Protein AF-A0A920R8Q6-F1 (afdb_monomer_lite)

Secondary structure (DSSP, 8-state):
--SSTTHHHHHHHHHT-GGG-SSS--------TTSTTSTT---HHHHHHHHHHHHH-SS---TTTHHHHHHHHHHHHHTTSS-TT-EEEEEE---S-------EEEETTEEEEEEE---

pLDDT: mean 82.07, std 14.33, range [42.88, 96.62]

Radius of gyration: 15.59 Å; chains: 1; bounding box: 33×31×44 Å

Structure (mmCIF, N/CA/C/O backbone):
data_AF-A0A920R8Q6-F1
#
_entry.id   AF-A0A920R8Q6-F1
#
loop_
_atom_site.group_PDB
_atom_site.id
_atom_site.type_symbol
_atom_site.label_atom_id
_atom_site.label_alt_id
_atom_site.label_comp_id
_atom_site.label_asym_id
_atom_site.label_entity_id
_atom_site.label_seq_id
_atom_site.pdbx_PDB_ins_code
_atom_site.Cartn_x
_atom_site.Cartn_y
_atom_site.Cartn_z
_atom_site.occupancy
_atom_site.B_iso_or_equiv
_atom_site.auth_seq_id
_atom_site.auth_comp_id
_atom_site.auth_asym_id
_atom_site.auth_atom_id
_atom_site.pdbx_PDB_model_num
ATOM 1 N N . MET A 1 1 ? 13.366 -6.743 7.463 1.00 61.09 1 MET A N 1
ATOM 2 C CA . MET A 1 1 ? 13.199 -6.430 8.895 1.00 61.09 1 MET A CA 1
ATOM 3 C C . MET A 1 1 ? 13.049 -4.923 9.023 1.00 61.09 1 MET A C 1
ATOM 5 O O . MET A 1 1 ? 13.784 -4.218 8.340 1.00 61.09 1 MET A O 1
ATOM 9 N N . LEU A 1 2 ? 12.078 -4.433 9.797 1.00 75.31 2 LEU A N 1
ATOM 10 C CA . LEU A 1 2 ? 11.943 -2.998 10.069 1.00 75.31 2 LEU A CA 1
ATOM 11 C C . LEU A 1 2 ? 13.074 -2.539 10.994 1.00 75.31 2 LEU A C 1
ATOM 13 O O . LEU A 1 2 ? 13.418 -3.242 11.941 1.00 75.31 2 LEU A O 1
ATOM 17 N N . ASN A 1 3 ? 13.616 -1.349 10.742 1.00 79.81 3 ASN A N 1
ATOM 18 C CA . ASN A 1 3 ? 14.764 -0.824 11.489 1.00 79.81 3 ASN A CA 1
ATOM 19 C C . ASN A 1 3 ? 14.414 -0.375 12.923 1.00 79.81 3 ASN A C 1
ATOM 21 O O . 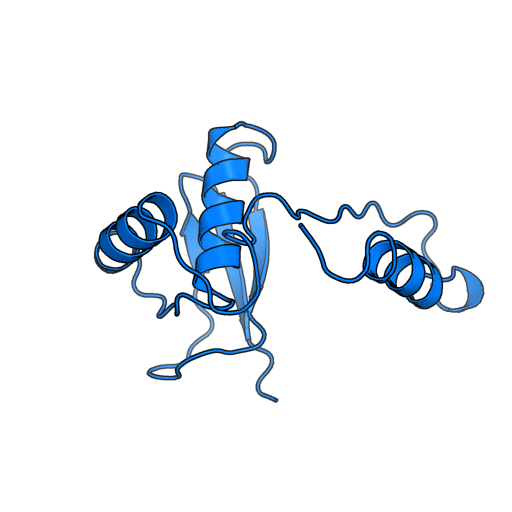ASN A 1 3 ? 15.312 -0.172 13.731 1.00 79.81 3 ASN A O 1
ATOM 25 N N . ALA A 1 4 ? 13.125 -0.211 13.244 1.00 84.38 4 ALA A N 1
ATOM 26 C CA . ALA A 1 4 ? 12.647 0.230 14.556 1.00 84.38 4 ALA A CA 1
ATOM 27 C C . ALA A 1 4 ? 11.282 -0.412 14.893 1.00 84.38 4 ALA A C 1
ATOM 29 O O . ALA A 1 4 ? 10.239 0.246 14.778 1.00 84.38 4 ALA A O 1
ATOM 30 N N . PRO A 1 5 ? 11.245 -1.707 15.259 1.00 83.12 5 PRO A N 1
ATOM 31 C CA . PRO A 1 5 ? 9.995 -2.393 15.575 1.00 83.12 5 PRO A CA 1
ATOM 32 C C . PRO A 1 5 ? 9.278 -1.710 16.750 1.00 83.12 5 PRO A C 1
ATOM 34 O O . PRO A 1 5 ? 9.890 -1.372 17.760 1.00 83.12 5 PRO A O 1
ATOM 37 N N . GLY A 1 6 ? 7.970 -1.478 16.616 1.00 85.81 6 GLY A N 1
ATOM 38 C CA . GLY A 1 6 ? 7.142 -0.880 17.671 1.00 85.81 6 GLY A CA 1
ATOM 39 C C . GLY A 1 6 ? 7.146 0.654 17.753 1.00 85.81 6 GLY A C 1
ATOM 40 O O . GLY A 1 6 ? 6.297 1.209 18.452 1.00 85.81 6 GLY A O 1
ATOM 41 N N . LEU A 1 7 ? 8.009 1.352 17.001 1.00 88.81 7 LEU A N 1
ATOM 42 C CA . LEU A 1 7 ? 8.060 2.822 16.994 1.00 88.81 7 LEU A CA 1
ATOM 43 C C . LEU A 1 7 ? 6.744 3.451 16.508 1.00 88.81 7 LEU A C 1
ATOM 45 O O . LEU A 1 7 ? 6.168 4.288 17.201 1.00 88.81 7 LEU A O 1
ATOM 49 N N . ILE A 1 8 ? 6.247 3.012 15.347 1.00 87.94 8 ILE A N 1
ATOM 50 C CA . ILE A 1 8 ? 5.022 3.556 14.740 1.00 87.94 8 ILE A CA 1
ATOM 51 C C . ILE A 1 8 ? 3.780 3.264 15.602 1.00 87.94 8 ILE A C 1
ATOM 53 O O . ILE A 1 8 ? 3.069 4.217 15.920 1.00 87.94 8 ILE A O 1
ATOM 57 N N . PRO A 1 9 ? 3.527 2.023 16.084 1.00 88.88 9 PRO A N 1
ATOM 58 C CA . PRO A 1 9 ? 2.417 1.774 17.006 1.00 88.88 9 PRO A CA 1
ATOM 59 C C . PRO A 1 9 ? 2.443 2.674 18.247 1.00 88.88 9 PRO A C 1
ATOM 61 O O . PRO A 1 9 ? 1.396 3.130 18.703 1.00 88.88 9 PRO A O 1
ATOM 64 N N . LYS A 1 10 ? 3.634 2.941 18.802 1.00 88.25 10 LYS A N 1
ATOM 65 C CA . LYS A 1 10 ? 3.799 3.825 19.961 1.00 88.25 10 LYS A CA 1
ATOM 66 C C . LYS A 1 10 ? 3.410 5.267 19.624 1.00 88.25 10 LYS A C 1
ATOM 68 O O . LYS A 1 10 ? 2.650 5.864 20.380 1.00 88.25 10 LYS A O 1
ATOM 73 N N . GLN A 1 11 ? 3.881 5.798 18.496 1.00 88.00 11 GLN A N 1
ATOM 74 C CA . GLN A 1 11 ? 3.555 7.156 18.045 1.00 88.00 11 GLN A CA 1
ATOM 75 C C . GLN A 1 11 ? 2.063 7.321 17.732 1.00 88.00 11 GLN A C 1
ATOM 77 O O . GLN A 1 11 ? 1.457 8.306 18.140 1.00 88.00 11 GLN A O 1
ATOM 82 N N . VAL A 1 12 ? 1.441 6.339 17.073 1.00 87.81 12 VAL A N 1
ATOM 83 C CA . VAL A 1 12 ? -0.001 6.370 16.781 1.00 87.81 12 VAL A CA 1
ATOM 84 C C . VAL A 1 12 ? -0.816 6.420 18.076 1.00 87.81 12 VAL A C 1
ATOM 86 O O . VAL A 1 12 ? -1.676 7.285 18.216 1.00 87.81 12 VAL A O 1
ATOM 89 N N . LYS A 1 13 ? -0.497 5.578 19.070 1.00 85.38 13 LYS A N 1
ATOM 90 C CA . LYS A 1 13 ? -1.161 5.621 20.389 1.00 85.38 13 LYS A CA 1
ATOM 91 C C . LYS A 1 13 ? -1.010 6.974 21.085 1.00 85.38 13 LYS A C 1
ATOM 93 O O . LYS A 1 13 ? -1.954 7.424 21.721 1.00 85.38 13 LYS A O 1
ATOM 98 N N . GLN A 1 14 ? 0.156 7.608 20.958 1.00 85.38 14 GLN A N 1
ATOM 99 C CA . GLN A 1 14 ? 0.418 8.932 21.527 1.00 85.38 14 GLN A CA 1
ATOM 100 C C . GLN A 1 14 ? -0.363 10.049 20.820 1.00 85.38 14 GLN A C 1
ATOM 102 O O . GLN A 1 14 ? -0.768 11.022 21.444 1.00 85.38 14 GLN A O 1
ATOM 107 N N . ASN A 1 15 ? -0.600 9.930 19.516 1.00 85.81 15 ASN A N 1
ATOM 108 C CA . ASN A 1 15 ? -1.332 10.953 18.768 1.00 85.81 15 ASN A CA 1
ATOM 109 C C . ASN A 1 15 ? -2.859 10.782 18.848 1.00 85.81 15 ASN A C 1
ATOM 111 O O . ASN A 1 15 ? -3.585 11.759 18.695 1.00 85.81 15 ASN A O 1
ATOM 115 N N . LEU A 1 16 ? -3.345 9.572 19.145 1.00 81.56 16 LEU A N 1
ATOM 116 C CA . LEU A 1 16 ? -4.770 9.251 19.307 1.00 81.56 16 LEU A CA 1
ATOM 117 C C . LEU A 1 16 ? -5.287 9.411 20.754 1.00 81.56 16 LEU A C 1
ATOM 119 O O . LEU A 1 16 ? -6.310 8.827 21.105 1.00 81.56 16 LEU A O 1
ATOM 123 N N . HIS A 1 17 ? -4.592 10.155 21.626 1.00 68.69 17 HIS A N 1
ATOM 124 C CA . HIS A 1 17 ? -4.997 10.291 23.031 1.00 68.69 17 HIS A CA 1
ATOM 125 C C . HIS A 1 17 ? -6.419 10.885 23.188 1.00 68.69 17 HIS A C 1
ATOM 127 O O . HIS A 1 17 ? -6.702 11.946 22.623 1.00 68.69 17 HIS A O 1
ATOM 133 N N . PRO A 1 18 ? -7.288 10.263 24.014 1.00 60.09 18 PRO A N 1
ATOM 134 C CA . PRO A 1 18 ? -8.692 10.656 24.170 1.00 60.09 18 PRO A CA 1
ATOM 135 C C . PRO A 1 18 ? -8.877 12.049 24.786 1.00 60.09 18 PRO A C 1
ATOM 137 O O . PRO A 1 18 ? -9.879 12.699 24.536 1.00 60.09 18 PRO A O 1
ATOM 140 N N . GLU A 1 19 ? -7.897 12.581 25.520 1.00 62.75 19 GLU A N 1
ATOM 141 C CA . GLU A 1 19 ? -7.978 13.956 26.046 1.00 62.75 19 GLU A CA 1
ATOM 142 C C . GLU A 1 19 ? -7.990 15.031 24.942 1.00 62.75 19 GLU A C 1
ATOM 144 O O . GLU A 1 19 ? -8.399 16.163 25.185 1.00 62.75 19 GLU A O 1
ATOM 149 N N . LYS A 1 20 ? -7.581 14.682 23.712 1.00 61.09 20 LYS A N 1
ATOM 150 C CA . LYS A 1 20 ? -7.650 15.552 22.528 1.00 61.09 20 LYS A CA 1
ATOM 151 C C . LYS A 1 20 ? -8.806 15.208 21.575 1.00 61.09 20 LYS A C 1
ATOM 153 O O . LYS A 1 20 ? -8.958 15.894 20.568 1.00 61.09 20 LYS A O 1
ATOM 158 N N . GLN A 1 21 ? -9.599 14.164 21.841 1.00 58.88 21 GLN A N 1
ATOM 159 C CA . GLN A 1 21 ? -10.644 13.674 20.929 1.00 58.88 21 GLN A CA 1
ATOM 160 C C . GLN A 1 21 ? -11.919 13.267 21.682 1.00 58.88 21 GLN A C 1
ATOM 162 O O . GLN A 1 21 ? -11.892 12.476 22.613 1.00 58.88 21 GLN A O 1
ATOM 167 N N . THR A 1 22 ? -13.074 13.755 21.229 1.00 57.78 22 THR A N 1
ATOM 168 C CA . THR A 1 22 ? -14.396 13.507 21.836 1.00 57.78 22 THR A CA 1
ATOM 169 C C . THR A 1 22 ? -14.994 12.125 21.535 1.00 57.78 22 THR A C 1
ATOM 171 O O . THR A 1 22 ? -16.113 11.846 21.958 1.00 57.78 22 THR A O 1
ATOM 174 N N . THR A 1 23 ? -14.286 11.248 20.815 1.00 57.03 23 THR A N 1
ATOM 175 C CA . THR A 1 23 ? -14.794 9.930 20.402 1.00 57.03 23 THR A CA 1
ATOM 176 C C . THR A 1 23 ? -13.967 8.801 21.008 1.00 57.03 23 THR A C 1
ATOM 178 O O . THR A 1 23 ? -12.741 8.763 20.936 1.00 57.03 23 THR A O 1
ATOM 181 N N . THR A 1 24 ? -14.661 7.879 21.666 1.00 61.38 24 THR A N 1
ATOM 182 C CA . THR A 1 24 ? -14.083 6.741 22.372 1.00 61.38 24 THR A CA 1
ATOM 183 C C . THR A 1 24 ? -13.787 5.602 21.386 1.00 61.38 24 THR A C 1
ATOM 185 O O . THR A 1 24 ? -14.674 5.118 20.693 1.00 61.38 24 THR A O 1
ATOM 188 N N . ASN A 1 25 ? -12.521 5.166 21.353 1.00 70.50 25 ASN A N 1
ATOM 189 C CA . ASN A 1 25 ? -11.964 4.02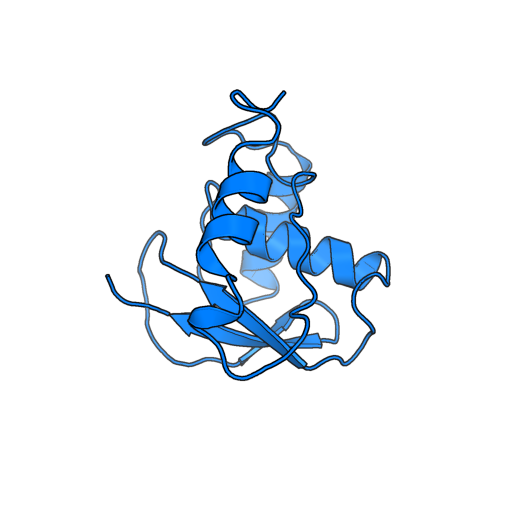3 20.607 1.00 70.50 25 ASN A CA 1
ATOM 190 C C . ASN A 1 25 ? -11.983 4.101 19.066 1.00 70.50 25 ASN A C 1
ATOM 192 O O . ASN A 1 25 ? -12.798 3.473 18.393 1.00 70.50 25 ASN A O 1
ATOM 196 N N . VAL A 1 26 ? -10.969 4.762 18.495 1.00 79.56 26 VAL A N 1
ATOM 197 C CA . VAL A 1 26 ? -10.610 4.620 17.073 1.00 79.56 26 VAL A CA 1
ATOM 198 C C . VAL A 1 26 ? -9.951 3.255 16.843 1.00 79.56 26 VAL A C 1
ATOM 200 O O . VAL A 1 26 ? -8.880 2.979 17.387 1.00 79.56 26 VAL A O 1
ATOM 203 N N . ASN A 1 27 ? -10.561 2.409 16.010 1.00 85.50 27 ASN A N 1
ATOM 204 C CA . ASN A 1 27 ? -9.939 1.172 15.536 1.00 85.50 27 ASN A CA 1
ATOM 205 C C . ASN A 1 27 ? -8.924 1.488 14.435 1.00 85.50 27 ASN A C 1
ATOM 207 O O . ASN A 1 27 ? -9.285 1.939 13.351 1.00 85.50 27 ASN A O 1
ATOM 211 N N . TRP A 1 28 ? -7.652 1.211 14.700 1.00 89.12 28 TRP A N 1
ATOM 212 C CA . TRP A 1 28 ? -6.568 1.369 13.738 1.00 89.12 28 TRP A CA 1
ATOM 213 C C . TRP A 1 28 ? -5.686 0.121 13.733 1.00 89.12 28 TRP A C 1
ATOM 215 O O . TRP A 1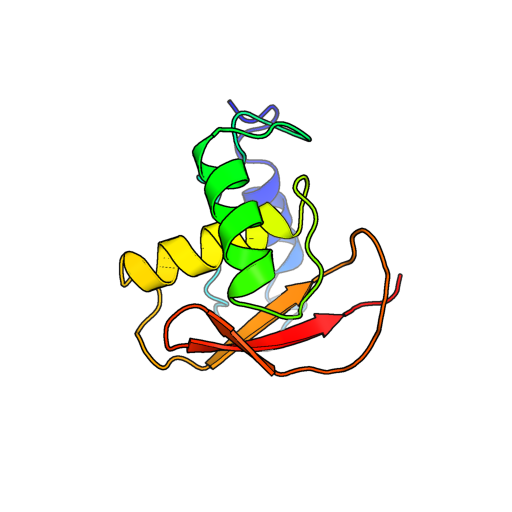 28 ? -5.557 -0.585 14.734 1.00 89.12 28 TRP A O 1
ATOM 225 N N . LYS A 1 29 ? -5.054 -0.139 12.591 1.00 90.19 29 LYS A N 1
ATOM 226 C CA . LYS A 1 29 ? -4.043 -1.185 12.429 1.00 90.19 29 LYS A CA 1
ATOM 227 C C . LYS A 1 29 ? -2.902 -0.653 11.575 1.00 90.19 29 LYS A C 1
ATOM 229 O O . LYS A 1 29 ? -3.126 0.171 10.692 1.00 90.19 29 LYS A O 1
ATOM 234 N N . ILE A 1 30 ? -1.693 -1.133 11.836 1.00 90.31 30 ILE A N 1
ATOM 235 C CA . ILE A 1 30 ? -0.543 -0.895 10.963 1.00 90.31 30 ILE A CA 1
ATOM 236 C C . ILE A 1 30 ? -0.377 -2.125 10.092 1.00 90.31 30 ILE A C 1
ATOM 238 O O . ILE A 1 30 ? -0.345 -3.243 10.598 1.00 90.31 30 ILE A O 1
ATOM 242 N N . GLU A 1 31 ? -0.283 -1.894 8.792 1.00 92.19 31 GLU A N 1
ATOM 243 C CA . GLU A 1 31 ? -0.057 -2.931 7.804 1.00 92.19 31 GLU A CA 1
ATOM 244 C C . GLU A 1 31 ? 1.383 -2.834 7.297 1.00 92.19 31 GLU A C 1
ATOM 246 O O . GLU A 1 31 ? 1.718 -1.948 6.512 1.00 92.19 31 GLU A O 1
ATOM 251 N N . ASP A 1 32 ? 2.252 -3.719 7.780 1.00 90.75 32 ASP A N 1
ATOM 252 C CA . ASP A 1 32 ? 3.679 -3.716 7.458 1.00 90.75 32 ASP A CA 1
ATOM 253 C C . ASP A 1 32 ? 4.075 -4.777 6.421 1.00 90.75 32 ASP A C 1
ATOM 255 O O . ASP A 1 32 ? 5.205 -4.759 5.938 1.00 90.75 32 ASP A O 1
ATOM 259 N N . ARG A 1 33 ? 3.157 -5.643 5.975 1.00 92.62 33 ARG A N 1
ATOM 260 C CA . ARG A 1 33 ? 3.480 -6.738 5.040 1.00 92.62 33 ARG A CA 1
ATOM 261 C C . ARG A 1 33 ? 3.932 -6.258 3.653 1.00 92.62 33 ARG A C 1
ATOM 263 O O . ARG A 1 33 ? 4.672 -6.963 2.973 1.00 92.62 33 ARG A O 1
ATOM 270 N N . PHE A 1 34 ? 3.555 -5.046 3.242 1.00 93.69 34 PHE A N 1
ATOM 271 C CA . PHE A 1 34 ? 3.789 -4.522 1.885 1.00 93.69 34 PHE A CA 1
ATOM 272 C C . PHE A 1 34 ? 5.056 -3.658 1.744 1.00 93.69 34 PHE A C 1
ATOM 274 O O . PHE A 1 34 ? 5.248 -2.973 0.741 1.00 93.69 34 PHE A O 1
ATOM 281 N N . HIS A 1 35 ? 5.975 -3.689 2.718 1.00 92.31 35 HIS A N 1
ATOM 282 C CA . HIS A 1 35 ? 7.171 -2.836 2.706 1.00 92.31 35 HIS A CA 1
ATOM 283 C C . HIS A 1 35 ? 8.276 -3.285 1.718 1.00 92.31 35 HIS A C 1
ATOM 285 O O . HIS A 1 35 ? 9.268 -2.573 1.563 1.00 92.31 35 HIS A O 1
ATOM 291 N N . CYS A 1 36 ? 8.163 -4.458 1.076 1.00 93.81 36 CYS A N 1
ATOM 292 C CA . CYS A 1 36 ? 9.138 -5.004 0.102 1.00 93.81 36 CYS A CA 1
ATOM 293 C C . CYS A 1 36 ? 10.579 -5.126 0.642 1.00 93.81 36 CYS A C 1
ATOM 295 O O . CYS A 1 36 ? 11.554 -4.748 0.003 1.00 93.81 36 CYS A O 1
ATOM 297 N N . GLY A 1 37 ? 10.743 -5.580 1.884 1.00 91.38 37 GLY A N 1
ATOM 298 C CA . GLY A 1 37 ? 12.056 -5.651 2.541 1.00 91.38 37 GLY A CA 1
ATOM 299 C C . GLY A 1 37 ? 12.710 -4.314 2.949 1.00 91.38 37 GLY A C 1
ATOM 300 O O . GLY A 1 37 ? 13.843 -4.358 3.443 1.00 91.38 37 GLY A O 1
ATOM 301 N N . GLY A 1 38 ? 12.066 -3.151 2.755 1.00 90.75 38 GLY A N 1
ATOM 302 C CA . GLY A 1 38 ? 12.543 -1.860 3.273 1.00 90.75 38 GLY A CA 1
ATOM 303 C C . GLY A 1 38 ? 12.217 -0.633 2.409 1.00 90.75 38 GLY A C 1
ATOM 304 O O . GLY A 1 38 ? 11.525 -0.711 1.394 1.00 90.75 38 GLY A O 1
ATOM 305 N N . TYR A 1 39 ? 12.741 0.521 2.827 1.00 90.56 39 TYR A N 1
ATOM 306 C CA . TYR A 1 39 ? 12.593 1.791 2.111 1.00 90.56 39 TYR A CA 1
ATOM 307 C C . TYR A 1 39 ? 13.155 1.716 0.684 1.00 90.56 39 TYR A C 1
ATOM 309 O O . TYR A 1 39 ? 14.217 1.132 0.481 1.00 90.56 39 TYR A O 1
ATOM 317 N N . ALA A 1 40 ? 12.423 2.282 -0.284 1.00 90.44 40 ALA A N 1
ATOM 318 C CA . ALA A 1 40 ? 12.744 2.308 -1.720 1.00 90.44 40 ALA A CA 1
ATOM 319 C C . ALA A 1 40 ? 13.014 0.944 -2.390 1.00 90.44 40 ALA A C 1
ATOM 321 O O . ALA A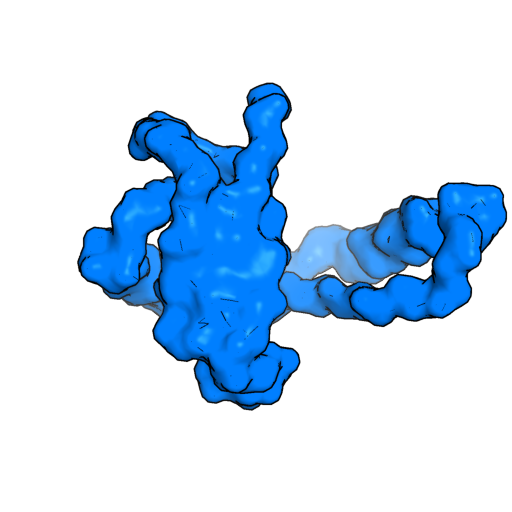 1 40 ? 13.350 0.892 -3.570 1.00 90.44 40 ALA A O 1
ATOM 322 N N . LYS A 1 41 ? 12.834 -0.169 -1.672 1.00 93.62 41 LYS A N 1
ATOM 323 C CA . LYS A 1 41 ? 12.941 -1.509 -2.243 1.00 93.62 41 LYS A CA 1
ATOM 324 C C . LYS A 1 41 ? 11.656 -1.899 -2.953 1.00 93.62 41 LYS A C 1
ATOM 326 O O . LYS A 1 41 ? 10.564 -1.578 -2.477 1.00 93.62 41 LYS A O 1
ATOM 331 N N . ILE A 1 42 ? 11.828 -2.635 -4.038 1.00 94.62 42 ILE A N 1
ATOM 332 C CA . ILE A 1 42 ? 10.781 -3.212 -4.875 1.00 94.62 42 ILE A CA 1
ATOM 333 C C . ILE A 1 42 ? 11.051 -4.714 -5.013 1.00 94.62 42 ILE A C 1
ATOM 335 O O . ILE A 1 42 ? 12.197 -5.149 -4.891 1.00 94.62 42 ILE A O 1
ATOM 339 N N . ASN A 1 43 ? 10.000 -5.502 -5.204 1.00 95.25 43 ASN A N 1
ATOM 340 C CA . ASN A 1 43 ? 10.071 -6.924 -5.534 1.00 95.25 43 ASN A CA 1
ATOM 341 C C . ASN A 1 43 ? 9.259 -7.193 -6.808 1.00 95.25 43 ASN A C 1
ATOM 343 O O . ASN A 1 43 ? 8.507 -6.332 -7.268 1.00 95.25 43 ASN A O 1
ATOM 347 N N . SER A 1 44 ? 9.389 -8.399 -7.355 1.00 96.62 44 SER A N 1
ATOM 348 C CA . SER A 1 44 ? 8.705 -8.809 -8.585 1.00 96.62 44 SER A CA 1
ATOM 349 C C . SER A 1 44 ? 7.179 -8.718 -8.488 1.00 96.62 44 SER A C 1
ATOM 351 O O . SER A 1 44 ? 6.510 -8.420 -9.477 1.00 96.62 44 SER A O 1
ATOM 353 N N . GLU A 1 45 ? 6.611 -8.941 -7.302 1.00 96.12 45 GLU A N 1
ATOM 354 C CA . GLU A 1 45 ? 5.173 -8.827 -7.061 1.00 96.12 45 GLU A CA 1
ATOM 355 C C . GLU A 1 45 ? 4.706 -7.372 -7.169 1.00 96.12 45 GLU A C 1
ATOM 357 O O . GLU A 1 45 ? 3.715 -7.093 -7.846 1.00 96.12 45 GLU A O 1
ATOM 362 N N . LEU A 1 46 ? 5.442 -6.435 -6.560 1.00 96.19 46 LEU A N 1
ATOM 363 C CA . LEU A 1 46 ? 5.150 -5.010 -6.676 1.00 96.19 46 LEU A CA 1
ATOM 364 C C . LEU A 1 46 ? 5.356 -4.517 -8.114 1.00 96.19 46 LEU A C 1
ATOM 366 O O . LEU A 1 46 ? 4.539 -3.747 -8.607 1.00 96.19 46 LEU A O 1
ATOM 370 N N . GLU A 1 47 ? 6.395 -4.966 -8.818 1.00 96.06 47 GLU A N 1
ATOM 371 C CA . GLU A 1 47 ? 6.622 -4.615 -10.230 1.00 96.06 47 GLU A CA 1
ATOM 372 C C . GLU A 1 47 ? 5.486 -5.097 -11.143 1.00 96.06 47 GLU A C 1
ATOM 374 O O . GLU A 1 47 ? 5.013 -4.352 -12.010 1.00 96.06 47 GLU A O 1
ATOM 379 N N . SER A 1 48 ? 5.007 -6.322 -10.915 1.00 96.44 48 SE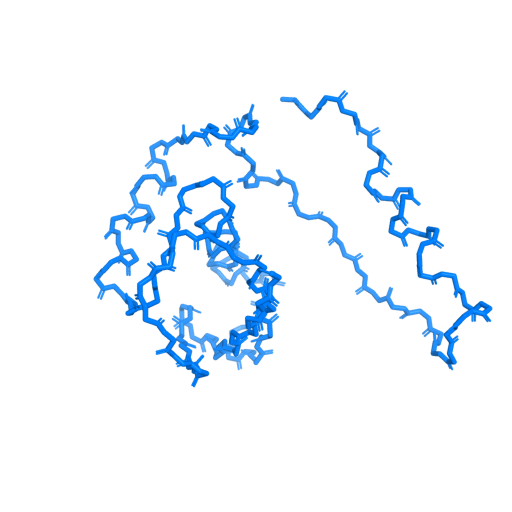R A N 1
ATOM 380 C CA . SER A 1 48 ? 3.867 -6.890 -11.640 1.00 96.44 48 SER A CA 1
ATOM 381 C C . SER A 1 48 ? 2.594 -6.096 -11.359 1.00 96.44 48 SER A C 1
ATOM 383 O O . SER A 1 48 ? 1.878 -5.717 -12.289 1.00 96.44 48 SER A O 1
ATOM 385 N N . PHE A 1 49 ? 2.351 -5.760 -10.088 1.00 95.88 49 PHE A N 1
ATOM 386 C CA . PHE A 1 49 ? 1.237 -4.906 -9.694 1.00 95.88 49 PHE A CA 1
ATOM 387 C C . PHE A 1 49 ? 1.307 -3.533 -10.375 1.00 95.88 49 PHE A C 1
ATOM 389 O O . PHE A 1 49 ? 0.340 -3.126 -11.013 1.00 95.88 49 PHE A O 1
ATOM 396 N N . LEU A 1 50 ? 2.450 -2.844 -10.310 1.00 93.69 50 LEU A N 1
ATOM 397 C CA . LEU A 1 50 ? 2.648 -1.530 -10.932 1.00 93.69 50 LEU A CA 1
ATOM 398 C C . LEU A 1 50 ? 2.432 -1.566 -12.449 1.00 93.69 50 LEU A C 1
ATOM 400 O O . LEU A 1 50 ? 1.952 -0.591 -13.024 1.00 93.69 50 LEU A O 1
ATOM 404 N N . SER A 1 51 ? 2.782 -2.677 -13.098 1.00 94.19 51 SER A N 1
ATOM 405 C CA . SER A 1 51 ? 2.547 -2.869 -14.531 1.00 94.19 51 SER A CA 1
ATOM 406 C C . SER A 1 51 ? 1.060 -3.039 -14.836 1.00 94.19 51 SER A C 1
ATOM 408 O O . SER A 1 51 ? 0.561 -2.364 -15.730 1.00 94.19 51 SER A O 1
ATOM 410 N N . SER A 1 52 ? 0.342 -3.861 -14.060 1.00 93.50 52 SER A N 1
ATOM 411 C CA . SER A 1 52 ? -1.116 -4.015 -14.203 1.00 93.50 52 SER A CA 1
ATOM 412 C C . SER A 1 52 ? -1.878 -2.726 -13.895 1.00 93.50 52 SER A C 1
ATOM 414 O O . SER A 1 52 ? -2.814 -2.372 -14.601 1.00 93.50 52 SER A O 1
ATOM 416 N N . TRP A 1 53 ? -1.421 -1.960 -12.901 1.00 90.69 53 TRP A N 1
ATOM 417 C CA . TRP A 1 53 ? -2.082 -0.733 -12.471 1.00 90.69 53 TRP A CA 1
ATOM 418 C C . TRP A 1 53 ? -2.167 0.311 -13.579 1.00 90.69 53 TRP A C 1
ATOM 420 O O . TRP A 1 53 ? -3.191 0.963 -13.717 1.00 90.69 53 TRP A O 1
ATOM 430 N N . LYS A 1 54 ? -1.117 0.436 -14.401 1.00 86.88 54 LYS A N 1
ATOM 431 C CA . LYS A 1 54 ? -1.102 1.360 -15.547 1.00 86.88 54 LYS A CA 1
ATOM 432 C C . LYS A 1 54 ? -2.193 1.061 -16.577 1.00 86.88 54 LYS A C 1
ATOM 434 O O . LYS A 1 54 ? -2.503 1.926 -17.386 1.00 86.88 54 LYS A O 1
ATOM 439 N N . THR A 1 55 ? -2.698 -0.170 -16.602 1.00 87.31 55 THR A N 1
ATOM 440 C CA . THR A 1 55 ? -3.795 -0.591 -17.478 1.00 87.31 55 THR A CA 1
ATOM 441 C C . THR A 1 55 ? -5.138 -0.527 -16.755 1.00 87.31 55 THR A C 1
ATOM 443 O O . THR A 1 55 ? -6.130 -0.146 -17.364 1.00 87.31 55 THR A O 1
ATOM 446 N N . ASP A 1 56 ? -5.161 -0.870 -15.466 1.00 85.50 56 ASP A N 1
ATOM 447 C CA . ASP A 1 56 ? -6.381 -0.957 -14.656 1.00 85.50 56 ASP A CA 1
ATOM 448 C C . ASP A 1 56 ? -6.876 0.415 -14.152 1.00 85.50 56 ASP A C 1
ATOM 450 O O . ASP A 1 56 ? -8.034 0.542 -13.755 1.00 85.50 56 ASP A O 1
ATOM 454 N N . SER A 1 57 ? -6.006 1.429 -14.102 1.00 83.50 57 SER A N 1
ATOM 455 C CA . SER A 1 57 ? -6.271 2.697 -13.422 1.00 83.50 57 SER A CA 1
ATOM 456 C C . SER A 1 57 ? -5.528 3.871 -14.056 1.00 83.50 57 SER A C 1
ATOM 458 O O . SER A 1 57 ? -4.361 3.769 -14.434 1.00 83.50 57 SER A O 1
ATOM 460 N N . GLU A 1 58 ? -6.193 5.023 -14.100 1.00 81.50 58 GLU A N 1
ATOM 461 C CA . GLU A 1 58 ? -5.621 6.287 -14.581 1.00 81.50 58 GLU A CA 1
ATOM 462 C C . GLU A 1 58 ? -4.807 7.015 -13.497 1.00 81.50 58 GLU A C 1
ATOM 464 O O . GLU A 1 58 ? -4.069 7.955 -13.788 1.00 81.50 58 GLU A O 1
ATOM 469 N N . ILE A 1 59 ? -4.882 6.552 -12.244 1.00 81.38 59 ILE A N 1
ATOM 470 C CA . ILE A 1 59 ? -4.196 7.188 -11.118 1.00 81.38 59 ILE A CA 1
ATOM 471 C C . ILE A 1 59 ? -2.687 6.944 -11.229 1.00 81.38 59 ILE A C 1
ATOM 473 O O . ILE A 1 59 ? -2.248 5.790 -11.146 1.00 81.38 59 ILE A O 1
ATOM 477 N N . PRO A 1 60 ? -1.856 7.993 -11.321 1.00 81.88 60 PRO A N 1
ATOM 478 C CA . PRO A 1 60 ? -0.414 7.825 -11.309 1.00 81.88 60 PRO A CA 1
ATOM 479 C C . PRO A 1 60 ? 0.059 7.381 -9.919 1.00 81.88 60 PRO A C 1
ATOM 481 O O . PRO A 1 60 ? -0.235 8.009 -8.903 1.00 81.88 60 PRO A O 1
ATOM 484 N N . ILE A 1 61 ? 0.830 6.294 -9.874 1.00 86.44 61 ILE A N 1
ATOM 485 C CA . ILE A 1 61 ? 1.458 5.779 -8.651 1.00 86.44 61 ILE A CA 1
ATOM 486 C C . ILE A 1 61 ? 2.944 5.512 -8.892 1.00 86.44 61 ILE A C 1
ATOM 488 O O . ILE A 1 61 ? 3.378 5.202 -10.003 1.00 86.44 61 ILE A O 1
ATOM 492 N N . GLU A 1 62 ? 3.735 5.610 -7.831 1.00 88.81 62 GLU A N 1
ATOM 493 C CA . GLU A 1 62 ? 5.171 5.337 -7.835 1.00 88.81 62 GLU A CA 1
ATOM 494 C C . GLU A 1 62 ? 5.528 4.203 -6.859 1.00 88.81 62 GLU A C 1
ATOM 496 O O . GLU A 1 62 ? 4.768 3.885 -5.953 1.00 88.81 62 GLU A O 1
ATOM 501 N N . ALA A 1 63 ? 6.666 3.537 -7.045 1.00 90.94 63 ALA A N 1
ATOM 502 C CA . ALA A 1 63 ? 6.950 2.270 -6.367 1.00 90.94 63 ALA A CA 1
ATOM 503 C C . ALA A 1 63 ? 7.332 2.379 -4.873 1.00 90.94 63 ALA A C 1
ATOM 505 O O . ALA A 1 63 ? 7.282 1.386 -4.146 1.00 90.94 63 ALA A O 1
ATOM 506 N N . VAL A 1 64 ? 7.764 3.547 -4.400 1.00 89.81 64 VAL A N 1
ATOM 507 C CA . VAL A 1 64 ? 8.337 3.748 -3.063 1.00 89.81 64 VAL A CA 1
ATOM 508 C C . VAL A 1 64 ? 7.257 3.827 -1.988 1.00 89.81 64 VAL A C 1
ATOM 510 O O . VAL A 1 64 ? 7.407 3.167 -0.957 1.00 89.81 64 VAL A O 1
ATOM 513 N N . TYR A 1 65 ? 6.184 4.584 -2.220 1.00 88.94 65 TYR A N 1
ATOM 514 C CA . TYR A 1 65 ? 5.120 4.841 -1.246 1.00 88.94 65 TYR A CA 1
ATOM 515 C C . TYR A 1 65 ? 3.750 4.438 -1.784 1.00 88.94 65 TYR A C 1
ATOM 517 O O . TYR A 1 65 ? 3.086 3.550 -1.252 1.00 88.94 65 TYR A O 1
ATOM 525 N N . THR A 1 66 ? 3.326 5.082 -2.860 1.00 89.19 66 THR A N 1
ATOM 526 C CA . THR A 1 66 ? 1.925 5.093 -3.303 1.00 89.19 66 THR A CA 1
ATOM 527 C C . THR A 1 66 ? 1.552 3.786 -3.985 1.00 89.19 66 THR A C 1
ATOM 529 O O . THR A 1 66 ? 0.475 3.242 -3.765 1.00 89.19 66 THR A O 1
ATOM 532 N N . GLY A 1 67 ? 2.498 3.184 -4.695 1.00 91.75 67 GLY A N 1
ATOM 533 C CA . GLY A 1 67 ? 2.375 1.840 -5.224 1.00 91.75 67 GLY A CA 1
ATOM 534 C C . GLY A 1 67 ? 2.268 0.790 -4.133 1.00 91.75 67 GLY A C 1
ATOM 535 O O . GLY A 1 67 ? 1.445 -0.107 -4.253 1.00 91.75 67 GLY A O 1
ATOM 536 N N . LYS A 1 68 ? 3.002 0.933 -3.022 1.00 93.75 68 LYS A N 1
ATOM 537 C CA . LYS A 1 68 ? 2.871 0.019 -1.874 1.00 93.75 68 LYS A CA 1
ATOM 538 C C . LYS A 1 68 ? 1.529 0.182 -1.166 1.00 93.75 68 LYS A C 1
ATOM 540 O O . LYS A 1 68 ? 0.952 -0.818 -0.747 1.00 93.75 68 LYS A O 1
ATOM 545 N N . LEU A 1 69 ? 1.014 1.412 -1.080 1.00 93.12 69 LEU A N 1
ATOM 546 C CA . LEU A 1 69 ? -0.323 1.695 -0.553 1.00 93.12 69 LEU A CA 1
ATOM 547 C C . LEU A 1 69 ? -1.400 0.962 -1.364 1.00 93.12 69 LEU A C 1
ATOM 549 O O . LEU A 1 69 ? -2.163 0.179 -0.799 1.00 93.12 69 LEU A O 1
ATOM 553 N N . PHE A 1 70 ? -1.448 1.178 -2.681 1.00 92.75 70 PHE A N 1
ATOM 554 C CA . PHE A 1 70 ? -2.484 0.576 -3.525 1.00 92.75 70 PHE A CA 1
ATOM 555 C C . PHE A 1 70 ? -2.293 -0.929 -3.726 1.00 92.75 70 PHE A C 1
ATOM 557 O O . PHE A 1 70 ? -3.280 -1.663 -3.784 1.00 92.75 70 PHE A O 1
ATOM 564 N N . TRP A 1 71 ? -1.050 -1.414 -3.743 1.00 95.31 71 TRP A N 1
ATOM 565 C CA . TRP A 1 71 ? -0.756 -2.847 -3.761 1.00 95.31 71 TRP A CA 1
ATOM 566 C C . TRP A 1 71 ? -1.266 -3.542 -2.496 1.00 95.31 71 TRP A C 1
ATOM 568 O O . TRP A 1 71 ? -1.926 -4.583 -2.571 1.00 95.31 71 TRP A O 1
ATOM 578 N N . GLY A 1 72 ? -1.021 -2.934 -1.332 1.00 95.25 72 GLY A N 1
ATOM 579 C CA . GLY A 1 72 ? -1.528 -3.429 -0.060 1.00 95.25 72 GLY A CA 1
ATOM 580 C C . GLY A 1 72 ? -3.048 -3.395 0.011 1.00 95.25 72 GLY A C 1
ATOM 581 O O . GLY A 1 72 ? -3.670 -4.382 0.398 1.00 95.25 72 GLY A O 1
ATOM 582 N N . LEU A 1 73 ? -3.662 -2.299 -0.437 1.00 94.31 73 LEU A N 1
ATOM 583 C CA . LEU A 1 73 ? -5.115 -2.161 -0.485 1.00 94.31 73 LEU A CA 1
ATOM 584 C C . LEU A 1 73 ? -5.768 -3.233 -1.369 1.00 94.31 73 LEU A C 1
ATOM 586 O O . LEU A 1 73 ? -6.691 -3.909 -0.916 1.00 94.31 73 LEU A O 1
ATOM 590 N N . ARG A 1 74 ? -5.250 -3.447 -2.587 1.00 93.56 74 ARG A N 1
ATOM 591 C CA . ARG A 1 74 ? -5.715 -4.513 -3.490 1.00 93.56 74 ARG A CA 1
ATOM 592 C C . ARG A 1 74 ? -5.614 -5.882 -2.827 1.00 93.56 74 ARG A C 1
ATOM 594 O O . ARG A 1 74 ? -6.597 -6.616 -2.786 1.00 93.56 74 ARG A O 1
ATOM 601 N N . SER A 1 75 ? -4.465 -6.175 -2.225 1.00 95.19 75 SER A N 1
ATOM 602 C CA . SER A 1 75 ? -4.224 -7.442 -1.531 1.00 95.19 75 SER A CA 1
ATOM 603 C C . SER A 1 75 ? -5.188 -7.659 -0.358 1.00 95.19 75 SER A C 1
ATOM 605 O O . SER A 1 75 ? -5.665 -8.771 -0.149 1.00 95.19 75 SER A O 1
ATOM 607 N N . LEU A 1 76 ? -5.505 -6.612 0.410 1.00 95.25 76 LEU A N 1
ATOM 608 C CA . LEU A 1 76 ? -6.448 -6.688 1.531 1.00 95.25 76 LEU A CA 1
ATOM 609 C C . LEU A 1 76 ? -7.887 -6.948 1.070 1.00 95.25 76 LEU A C 1
ATOM 611 O O . LEU A 1 76 ? -8.601 -7.704 1.728 1.00 95.25 76 LEU A O 1
ATOM 615 N N . ILE A 1 77 ? -8.302 -6.351 -0.048 1.00 94.12 77 ILE A N 1
ATOM 616 C CA . ILE A 1 77 ? -9.619 -6.589 -0.654 1.00 94.12 77 ILE A CA 1
ATOM 617 C C . ILE A 1 77 ? -9.702 -8.023 -1.195 1.00 94.12 77 ILE A C 1
ATOM 619 O O . ILE A 1 77 ? -10.674 -8.730 -0.939 1.00 94.12 77 ILE A O 1
ATOM 623 N N . GLU A 1 78 ? -8.667 -8.487 -1.899 1.00 93.00 78 GLU A N 1
ATOM 624 C CA . GLU A 1 78 ? -8.602 -9.846 -2.455 1.00 93.00 78 GLU A CA 1
ATOM 625 C C . GLU A 1 78 ? -8.586 -10.927 -1.359 1.00 93.00 78 GLU A C 1
ATOM 627 O O . GLU A 1 78 ? -9.219 -11.970 -1.514 1.00 93.00 78 GLU A O 1
ATOM 632 N N . GLN A 1 79 ? -7.939 -10.654 -0.221 1.00 95.12 79 GLN A N 1
ATOM 633 C CA . GLN A 1 79 ? -7.932 -11.526 0.963 1.00 95.12 79 GLN A CA 1
ATOM 634 C C . GLN A 1 79 ? -9.234 -11.458 1.785 1.00 95.12 79 GLN A C 1
ATOM 636 O O . GLN A 1 79 ? -9.366 -12.187 2.766 1.00 95.12 79 GLN A O 1
ATOM 641 N N . GLY A 1 80 ? -10.178 -10.574 1.440 1.00 94.69 80 GLY A N 1
ATOM 642 C CA . GLY A 1 80 ? -11.417 -10.366 2.197 1.00 94.69 80 GLY A CA 1
ATOM 643 C C . GLY A 1 80 ? -11.224 -9.671 3.551 1.00 94.69 80 GLY A C 1
ATOM 644 O O . GLY A 1 80 ? -12.142 -9.645 4.364 1.00 94.69 80 GLY A O 1
ATOM 645 N N . ALA A 1 81 ? -10.045 -9.095 3.807 1.00 94.44 81 ALA A N 1
ATOM 646 C CA . ALA A 1 81 ? -9.779 -8.293 5.003 1.00 94.44 81 ALA A CA 1
ATOM 647 C C . ALA A 1 81 ? -10.444 -6.905 4.940 1.00 94.44 81 ALA A C 1
ATOM 649 O O . ALA A 1 81 ? -10.579 -6.239 5.968 1.00 94.44 81 ALA A O 1
ATOM 650 N N . ILE A 1 82 ? -10.815 -6.467 3.735 1.00 93.56 82 ILE A N 1
ATOM 651 C CA . ILE A 1 82 ? -11.756 -5.378 3.466 1.00 93.56 82 ILE A CA 1
ATOM 652 C C . ILE A 1 82 ? -12.909 -5.999 2.681 1.00 93.56 82 ILE A C 1
ATOM 654 O O . ILE A 1 82 ? -12.675 -6.691 1.688 1.00 93.56 82 ILE A O 1
ATOM 658 N N . GLU A 1 83 ? -14.140 -5.781 3.137 1.00 94.00 83 GLU A N 1
ATOM 659 C CA . GLU A 1 83 ? -15.322 -6.372 2.515 1.00 94.00 83 GLU A CA 1
ATOM 660 C C . GLU A 1 83 ? -15.518 -5.836 1.092 1.00 94.00 83 GLU A C 1
ATOM 662 O O . GLU A 1 83 ? -15.331 -4.647 0.814 1.00 94.00 83 GLU A O 1
ATOM 667 N N . LYS A 1 84 ? -15.900 -6.729 0.179 1.00 91.00 84 LYS A N 1
ATOM 668 C CA . LYS A 1 84 ? -16.192 -6.381 -1.212 1.00 91.00 84 LYS A CA 1
ATOM 669 C C . LYS A 1 84 ? -17.319 -5.350 -1.288 1.00 91.00 84 LYS A C 1
ATOM 671 O O . LYS A 1 84 ? -18.331 -5.492 -0.615 1.00 91.00 84 LYS A O 1
ATOM 676 N N . GLY A 1 85 ? -17.153 -4.336 -2.135 1.00 91.69 85 GLY A N 1
ATOM 677 C CA . GLY A 1 85 ? -18.125 -3.249 -2.281 1.00 91.69 85 GLY A CA 1
ATOM 678 C C . GLY A 1 85 ? -18.040 -2.168 -1.199 1.00 91.69 85 GLY A C 1
ATOM 679 O O . GLY A 1 85 ? -18.834 -1.233 -1.234 1.00 91.69 85 GLY A O 1
ATOM 680 N N . SER A 1 86 ? -17.077 -2.251 -0.272 1.00 94.06 86 SER A N 1
ATOM 681 C CA . SER A 1 86 ? -16.830 -1.179 0.700 1.00 94.06 86 SER A CA 1
ATOM 682 C C . SER A 1 86 ? -16.456 0.132 0.006 1.00 94.06 86 SER A C 1
ATOM 684 O O . SER A 1 86 ? -15.730 0.140 -0.993 1.00 94.06 86 SER A O 1
ATOM 686 N N . GLU A 1 87 ? -16.880 1.249 0.592 1.00 92.44 87 GLU A N 1
ATOM 687 C CA . GLU A 1 87 ? -16.330 2.565 0.275 1.00 92.44 87 GLU A CA 1
ATOM 688 C C . GLU A 1 87 ? -15.076 2.807 1.117 1.00 92.44 87 GLU A C 1
ATOM 690 O O . GLU A 1 87 ? -15.101 2.721 2.345 1.00 92.44 87 GLU A O 1
ATOM 695 N N . VAL A 1 88 ? -13.959 3.087 0.451 1.00 91.12 88 VAL A N 1
ATOM 696 C CA . VAL A 1 88 ? -12.653 3.259 1.092 1.00 91.12 88 VAL A CA 1
ATOM 697 C C . VAL A 1 88 ? -12.131 4.659 0.800 1.00 91.12 88 VAL A C 1
ATOM 699 O O . VAL A 1 88 ? -12.130 5.108 -0.343 1.00 91.12 88 VAL A O 1
ATOM 702 N N . ILE A 1 89 ? -11.638 5.350 1.825 1.00 90.62 89 ILE A N 1
ATOM 703 C CA . ILE A 1 89 ? -10.884 6.594 1.643 1.00 90.62 89 ILE A CA 1
ATOM 704 C C . ILE A 1 89 ? -9.401 6.248 1.725 1.00 90.62 89 ILE A C 1
ATOM 706 O O . ILE A 1 89 ? -8.910 5.826 2.772 1.00 90.62 89 ILE A O 1
ATOM 710 N N . ALA A 1 90 ? -8.693 6.413 0.611 1.00 87.81 90 ALA A N 1
ATOM 711 C CA . ALA A 1 90 ? -7.247 6.284 0.558 1.00 87.81 90 ALA A CA 1
ATOM 712 C C . ALA A 1 90 ? -6.622 7.682 0.620 1.00 87.81 90 ALA A C 1
ATOM 714 O O . ALA A 1 90 ? -6.834 8.512 -0.263 1.00 87.81 90 ALA A O 1
ATOM 715 N N . ILE A 1 91 ? -5.839 7.945 1.666 1.00 85.50 91 ILE A N 1
ATOM 716 C CA . ILE A 1 91 ? -5.082 9.194 1.779 1.00 85.50 91 ILE A CA 1
ATOM 717 C C . ILE A 1 91 ? -3.747 8.994 1.068 1.00 85.50 91 ILE A C 1
ATOM 719 O O . ILE A 1 91 ? -2.923 8.175 1.478 1.00 85.50 91 ILE A O 1
ATOM 723 N N . HIS A 1 92 ? -3.556 9.736 -0.015 1.00 76.44 92 HIS A N 1
ATOM 724 C CA . HIS A 1 92 ? -2.349 9.727 -0.823 1.00 76.44 92 HIS A CA 1
ATOM 725 C C . HIS A 1 92 ? -1.589 11.028 -0.554 1.00 76.44 92 HIS A C 1
ATOM 727 O O . HIS A 1 92 ? -1.942 12.085 -1.069 1.00 76.44 92 HIS A O 1
ATOM 733 N N . SER A 1 93 ? -0.535 10.960 0.258 1.00 73.56 93 SER A N 1
ATOM 734 C CA . SER A 1 93 ? 0.240 12.135 0.686 1.00 73.56 93 SER A CA 1
ATOM 735 C C . SER A 1 93 ? 1.307 12.595 -0.328 1.00 73.56 93 SER A C 1
ATOM 737 O O . SER A 1 93 ? 2.266 13.254 0.062 1.00 73.56 93 SER A O 1
ATOM 739 N N . GLY A 1 94 ? 1.200 12.200 -1.604 1.00 67.00 94 GLY A N 1
ATOM 740 C CA . GLY A 1 94 ? 2.122 12.580 -2.685 1.00 67.00 94 GLY A CA 1
ATOM 741 C C . GLY A 1 94 ? 3.052 11.464 -3.193 1.00 67.00 94 GLY A C 1
ATOM 742 O O . GLY A 1 94 ? 3.020 10.326 -2.735 1.00 67.00 94 GLY A O 1
ATOM 743 N N . GLY A 1 95 ? 3.879 11.809 -4.184 1.00 64.81 95 GLY A N 1
ATOM 744 C CA . GLY A 1 95 ? 4.567 10.903 -5.119 1.00 64.81 95 GLY A CA 1
ATOM 745 C C . GLY A 1 95 ? 4.498 11.523 -6.524 1.00 64.81 95 GLY A C 1
ATOM 746 O O . GLY A 1 95 ? 3.742 12.472 -6.698 1.00 64.81 95 GLY A O 1
ATOM 747 N N . LYS A 1 96 ? 5.322 11.095 -7.500 1.00 51.72 96 LYS A N 1
ATOM 748 C CA . LYS A 1 96 ? 5.476 11.758 -8.825 1.00 51.72 96 LYS A CA 1
ATOM 749 C C . LYS A 1 96 ? 4.152 12.340 -9.369 1.00 51.72 96 LYS A C 1
ATOM 751 O O . LYS A 1 96 ? 3.247 11.592 -9.721 1.00 51.72 96 LYS A O 1
ATOM 756 N N . LEU A 1 97 ? 4.092 13.673 -9.453 1.00 52.34 97 LEU A N 1
ATOM 757 C CA . LEU A 1 97 ? 2.959 14.432 -9.976 1.00 52.34 97 LEU A CA 1
ATOM 758 C C . LEU A 1 97 ? 2.960 14.434 -11.507 1.00 52.34 97 LEU A C 1
ATOM 760 O O . LEU A 1 97 ? 3.899 14.933 -12.128 1.00 52.34 97 LEU A O 1
ATOM 764 N N . SER A 1 98 ? 1.854 13.997 -12.100 1.00 46.69 98 SER A N 1
ATOM 765 C CA . SER A 1 98 ? 1.394 14.511 -13.392 1.00 46.69 98 SER A CA 1
ATOM 766 C C . SER A 1 98 ? -0.121 14.315 -13.504 1.00 46.69 98 SER A C 1
ATOM 768 O O . SER A 1 98 ? -0.564 13.241 -13.896 1.00 46.69 98 SER A O 1
ATOM 770 N N . GLY A 1 99 ? -0.878 15.360 -13.139 1.00 49.53 99 GLY A N 1
ATOM 771 C CA . GLY A 1 99 ? -2.339 15.475 -13.293 1.00 49.53 99 GLY A CA 1
ATOM 772 C C . GLY A 1 99 ? -3.127 15.397 -11.976 1.00 49.53 99 GLY A C 1
ATOM 773 O O . GLY A 1 99 ? -3.221 14.330 -11.385 1.00 49.53 99 GLY A O 1
ATOM 774 N N . CYS A 1 100 ? -3.695 16.521 -11.518 1.00 42.88 100 CYS A N 1
ATOM 775 C CA . CYS A 1 100 ? -4.822 16.541 -10.562 1.00 42.88 100 CYS A CA 1
ATOM 776 C C . CYS A 1 100 ? -6.096 16.075 -11.311 1.00 42.88 100 CYS A C 1
ATOM 778 O O . CYS A 1 100 ? -6.142 16.257 -12.523 1.00 42.88 100 CYS A O 1
ATOM 780 N N . TYR A 1 101 ? -7.106 15.435 -10.705 1.00 51.66 101 TYR A N 1
ATOM 781 C CA . TYR A 1 101 ? -8.112 16.006 -9.787 1.00 51.66 101 TYR A CA 1
ATOM 782 C C . TYR A 1 101 ? -8.728 14.939 -8.849 1.00 51.66 101 TYR A C 1
ATOM 784 O O . TYR A 1 101 ? -8.366 13.770 -8.907 1.00 51.66 101 TYR A O 1
ATOM 792 N N . LEU A 1 102 ? -9.644 15.361 -7.960 1.00 50.56 102 LEU A N 1
ATOM 793 C CA . LEU A 1 102 ? -10.509 14.489 -7.151 1.00 50.56 102 LEU A CA 1
ATOM 794 C C . LEU A 1 102 ? -11.182 13.434 -8.035 1.00 50.56 102 LEU A C 1
ATOM 796 O O . LEU A 1 102 ? -12.189 13.707 -8.686 1.00 50.56 102 LEU A O 1
ATOM 800 N N . GLU A 1 103 ? -10.639 12.228 -8.012 1.00 62.00 103 GLU A N 1
ATOM 801 C CA . GLU A 1 103 ? -11.168 11.097 -8.751 1.00 62.00 103 GLU A CA 1
ATOM 802 C C . GLU A 1 103 ? -11.503 9.973 -7.783 1.00 62.00 103 GLU A C 1
AT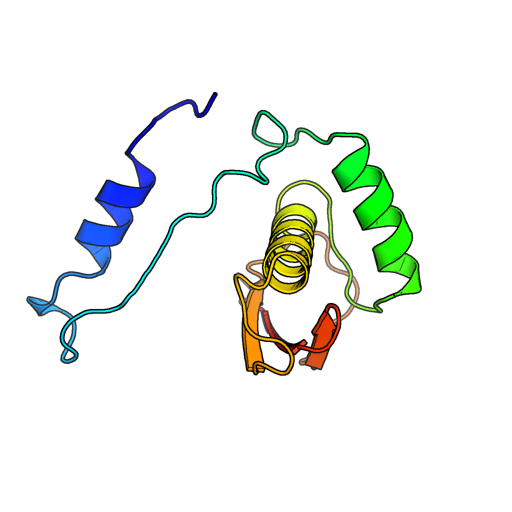OM 804 O O . GLU A 1 103 ? -10.756 9.648 -6.854 1.00 62.00 103 GLU A O 1
ATOM 809 N N . HIS A 1 104 ? -12.679 9.392 -7.995 1.00 66.38 104 HIS A N 1
ATOM 810 C CA . HIS A 1 104 ? -12.957 8.079 -7.461 1.00 66.38 104 HIS A CA 1
ATOM 811 C C . HIS A 1 104 ? -12.441 7.049 -8.462 1.00 66.38 104 HIS A C 1
ATOM 813 O O . HIS A 1 104 ? -12.693 7.149 -9.662 1.00 66.38 104 HIS A O 1
ATOM 819 N N . SER A 1 105 ? -11.775 6.020 -7.967 1.00 76.19 105 SER A N 1
ATOM 820 C CA . SER A 1 105 ? -11.406 4.863 -8.777 1.00 76.19 105 SER A CA 1
ATOM 821 C C . SER A 1 105 ? -11.893 3.593 -8.102 1.00 76.19 105 SER A C 1
ATOM 823 O O . SER A 1 105 ? -12.483 3.628 -7.018 1.00 76.19 105 SER A O 1
ATOM 825 N N . TYR A 1 106 ? -11.674 2.466 -8.758 1.00 80.44 106 TYR A N 1
ATOM 826 C CA . TYR A 1 106 ? -11.981 1.159 -8.218 1.00 80.44 106 TYR A CA 1
ATOM 827 C C . TYR A 1 106 ? -10.692 0.377 -8.029 1.00 80.44 106 TYR A C 1
ATOM 829 O O . TYR A 1 106 ? -9.851 0.302 -8.920 1.00 80.44 106 TYR A O 1
ATOM 837 N N . VAL A 1 107 ? -10.555 -0.249 -6.864 1.00 80.62 107 VAL A N 1
ATOM 838 C CA . VAL A 1 107 ? -9.578 -1.322 -6.667 1.00 80.62 107 VAL A CA 1
ATOM 839 C C . VAL A 1 107 ? -10.366 -2.586 -6.391 1.00 80.62 107 VAL A C 1
ATOM 841 O O . VAL A 1 107 ? -11.074 -2.701 -5.387 1.00 80.62 107 VAL A O 1
ATOM 844 N N . GLY A 1 108 ? -10.297 -3.523 -7.335 1.00 83.38 108 GLY A N 1
ATOM 845 C CA . GLY A 1 108 ? -11.222 -4.648 -7.373 1.00 83.38 108 GLY A CA 1
ATOM 846 C C . GLY A 1 108 ? -12.662 -4.151 -7.519 1.00 83.38 108 GLY A C 1
ATOM 847 O O . GLY A 1 108 ? -13.011 -3.530 -8.514 1.00 83.38 108 GLY A O 1
ATOM 848 N N . CYS A 1 109 ? -13.497 -4.419 -6.515 1.00 83.25 109 CYS A N 1
ATOM 849 C CA . CYS A 1 109 ? -14.907 -4.006 -6.489 1.00 83.25 109 CYS A CA 1
ATOM 850 C C . CYS A 1 109 ? -15.201 -2.877 -5.489 1.00 83.25 109 CYS A C 1
ATOM 852 O O . CYS A 1 109 ? -16.356 -2.491 -5.332 1.00 83.25 109 CYS A O 1
ATOM 854 N N . CYS A 1 110 ? -14.183 -2.370 -4.789 1.00 84.56 110 CYS A N 1
ATOM 855 C CA . CYS A 1 110 ? -14.355 -1.319 -3.794 1.00 84.56 110 CYS A CA 1
ATOM 856 C C . CYS A 1 110 ? -14.164 0.047 -4.444 1.00 84.56 110 CYS A C 1
ATOM 858 O O . CYS A 1 110 ? -13.197 0.257 -5.183 1.00 84.56 110 CYS A O 1
ATOM 860 N N . LYS A 1 111 ? -15.072 0.974 -4.136 1.00 85.31 111 LYS A N 1
ATOM 861 C CA . LYS A 1 111 ? -14.963 2.366 -4.566 1.00 85.31 111 LYS A CA 1
ATOM 862 C C . LYS A 1 111 ? -13.972 3.078 -3.657 1.00 85.31 111 LYS A C 1
ATOM 864 O O . LYS A 1 111 ? -14.118 3.039 -2.435 1.00 85.31 111 LYS A O 1
ATOM 869 N N . ILE A 1 112 ? -12.971 3.719 -4.248 1.00 81.50 112 ILE A N 1
ATOM 870 C CA . ILE A 1 112 ? -11.929 4.428 -3.514 1.00 81.50 112 ILE A CA 1
ATOM 871 C C . ILE A 1 112 ? -11.984 5.909 -3.822 1.00 81.50 112 ILE A C 1
ATOM 873 O O . ILE A 1 112 ? -11.878 6.313 -4.976 1.00 81.50 112 ILE A O 1
ATOM 877 N N . TYR A 1 113 ? -12.099 6.701 -2.762 1.00 80.69 113 TYR A N 1
ATOM 878 C CA . TYR A 1 113 ? -11.923 8.144 -2.795 1.00 80.69 113 TYR A CA 1
ATOM 879 C C . TYR A 1 113 ? -10.473 8.455 -2.446 1.00 80.69 113 TYR A C 1
ATOM 881 O O . TYR A 1 113 ? -9.991 8.052 -1.384 1.00 80.69 113 TYR A O 1
ATOM 889 N N . ILE A 1 114 ? -9.778 9.155 -3.338 1.00 73.69 114 ILE A N 1
ATOM 890 C CA . ILE A 1 114 ? -8.385 9.534 -3.120 1.00 73.69 114 ILE A CA 1
ATOM 891 C C . ILE A 1 114 ? -8.345 10.975 -2.654 1.00 73.69 114 ILE A C 1
ATOM 893 O O . ILE A 1 114 ? -8.762 11.886 -3.368 1.00 73.69 114 ILE A O 1
ATOM 897 N N . PHE A 1 115 ? -7.831 11.173 -1.444 1.00 67.94 115 PHE A N 1
ATOM 898 C CA . PHE A 1 115 ? -7.576 12.504 -0.919 1.00 67.94 115 PHE A CA 1
ATOM 899 C C . PHE A 1 115 ? -6.096 12.838 -1.102 1.00 67.94 115 PHE A C 1
ATOM 901 O O . PHE A 1 115 ? -5.236 12.165 -0.526 1.00 67.94 115 PHE A O 1
ATOM 908 N N . LEU A 1 116 ? -5.816 13.858 -1.918 1.00 62.00 116 LEU A N 1
ATOM 909 C CA . LEU A 1 116 ? -4.499 14.483 -1.996 1.00 62.00 116 LEU A CA 1
ATOM 910 C C . LEU A 1 116 ? -4.394 15.552 -0.908 1.00 62.00 116 LEU A C 1
ATOM 912 O O . LEU A 1 116 ? -5.130 16.536 -0.941 1.00 62.00 116 LEU A O 1
ATOM 916 N N . GLU A 1 117 ? -3.419 15.413 -0.014 1.00 52.44 117 GLU A N 1
ATOM 917 C CA . GLU A 1 117 ? -2.832 16.592 0.621 1.00 52.44 117 GLU A CA 1
ATOM 918 C C . GLU A 1 117 ? -1.673 17.068 -0.254 1.00 52.44 117 GLU A C 1
ATOM 920 O O . GLU A 1 117 ? -0.657 16.387 -0.397 1.00 52.44 117 GLU A O 1
ATOM 925 N N . MET A 1 118 ? -1.851 18.233 -0.879 1.00 42.94 118 MET A N 1
ATOM 926 C CA . MET A 1 118 ? -0.738 19.006 -1.416 1.00 42.94 118 MET A CA 1
ATOM 927 C C . MET A 1 118 ? 0.039 19.563 -0.223 1.00 42.94 118 MET A C 1
ATOM 929 O O . MET A 1 118 ? -0.433 20.501 0.420 1.00 42.94 118 MET A O 1
ATOM 933 N N . VAL A 1 119 ? 1.190 18.972 0.087 1.00 48.78 119 VAL A N 1
ATOM 934 C CA . VAL A 1 119 ? 2.200 19.623 0.934 1.00 48.78 119 VAL A CA 1
ATOM 935 C C . VAL A 1 119 ? 3.135 20.432 0.049 1.00 48.78 119 VAL A C 1
ATOM 937 O O . VAL A 1 119 ? 3.518 19.902 -1.021 1.00 48.78 119 VAL A O 1
#

Foldseek 3Di:
DDPDPPPVVVVVCVVPDCVVPVDPDDDDDDDPPLQCPHAPHDDPLLVVQQVVCVVQDPDDDDSGPRSSQLSVVLVCPVVCVDPAQAEEEDEDADDDDDDDDFDWHDRPRYIYTYDYDDD

Sequence (119 aa):
MLNAPGLIPKQVKQNLHPEKQTTTNVNWKIEDRFHCGGYAKINSELESFLSSWKTDSEIPIEAVYTGKLFWGLRSLIEQGAIEKGSEVIAIHSGGKLSGCYLEHSYVGCCKIYIFLEMV